Protein AF-A0A965Y3L9-F1 (afdb_monomer_lite)

Sequence (133 aa):
MTLSLSGDDLYRLLLDLVAIPSVSFSEKENEAADFIYTRLSELEYFRRNPSFLRKLPAAKGDPLQRNAVAALVKAPSGGKKTVILTGHFDVVDAEAYGPLKSLAFSPEVLTKRIGELEISKDAQSDLASGEYL

Foldseek 3Di:
DAQDPDPVSVVVVVLVLLLQQQAPPDLSLQVSQVSVLVVVCVDPQCVVVVVQWDWDQPDDPDPSSHTDIGHDDADPVRDPDDDDDDDGSHDHQQCVQPVCSVCSSPVVVCLVCSVVDPDDPVVVVVSVVVPPD

Secondary structure (DSSP, 8-state):
-PPP-SHHHHHHHHHHHHTS--BTTSTHHHHHHHHHHHHHHTSHHHHH-GGGEEEEESSTT-TT--EEEEE-PPPTT-------------B--SGGGGGGGGGTT-HHHHHHHGGGS---HHHHHHHHHS---

Radius of gyration: 18.28 Å; chains: 1; bounding box: 38×32×49 Å

Structure (mmCIF, N/CA/C/O backbone):
data_AF-A0A965Y3L9-F1
#
_entry.id   AF-A0A965Y3L9-F1
#
loop_
_atom_site.group_PDB
_atom_site.id
_atom_site.type_symbol
_atom_site.label_atom_id
_atom_site.label_alt_id
_atom_site.label_comp_id
_atom_site.label_asym_id
_atom_site.label_entity_id
_atom_site.label_seq_id
_atom_site.pdbx_PDB_ins_code
_atom_site.Cartn_x
_atom_site.Cartn_y
_atom_site.Cartn_z
_atom_site.occupancy
_atom_site.B_iso_or_equiv
_atom_site.auth_seq_id
_atom_site.auth_comp_id
_atom_site.auth_asym_id
_atom_site.auth_atom_id
_atom_site.pdbx_PDB_model_num
ATOM 1 N N . MET A 1 1 ? -6.790 -2.273 -19.357 1.00 50.22 1 MET A N 1
ATOM 2 C CA . MET A 1 1 ? -7.656 -1.440 -18.507 1.00 50.22 1 MET A CA 1
ATOM 3 C C . MET A 1 1 ? -6.864 -0.179 -18.236 1.00 50.22 1 MET A C 1
ATOM 5 O O . MET A 1 1 ? -5.683 -0.297 -17.934 1.00 50.22 1 MET A O 1
ATOM 9 N N . THR A 1 2 ? -7.431 0.998 -18.470 1.00 59.84 2 THR A N 1
ATOM 10 C CA . THR A 1 2 ? -6.758 2.256 -18.120 1.00 59.84 2 THR A CA 1
ATOM 11 C C . THR A 1 2 ? -6.999 2.489 -16.635 1.00 59.84 2 THR A C 1
ATOM 13 O O . THR A 1 2 ? -8.137 2.353 -16.193 1.00 59.84 2 THR A O 1
ATOM 16 N N . LEU A 1 3 ? -5.951 2.779 -15.860 1.00 67.94 3 LEU A N 1
ATOM 17 C CA . LEU A 1 3 ? -6.124 3.208 -14.471 1.00 67.94 3 LEU A CA 1
ATOM 18 C C . LEU A 1 3 ? -6.881 4.537 -14.495 1.00 67.94 3 LEU A C 1
ATOM 20 O O . LEU A 1 3 ? -6.431 5.500 -15.116 1.00 67.94 3 LEU A O 1
ATOM 24 N N . SER A 1 4 ? -8.059 4.549 -13.886 1.00 81.62 4 SER A N 1
ATOM 25 C CA . SER A 1 4 ? -8.841 5.759 -13.690 1.00 81.62 4 SER A CA 1
ATOM 26 C C . SER A 1 4 ? -8.342 6.468 -12.437 1.00 81.62 4 SER A C 1
ATOM 28 O O . SER A 1 4 ? -8.012 5.823 -11.444 1.00 81.62 4 SER A O 1
ATOM 30 N N . LEU A 1 5 ? -8.260 7.793 -12.509 1.00 87.75 5 LEU A N 1
ATOM 31 C CA . LEU A 1 5 ? -7.898 8.660 -11.386 1.00 87.75 5 LEU A CA 1
ATOM 32 C C . LEU A 1 5 ? -9.136 9.357 -10.805 1.00 87.75 5 LEU A C 1
ATOM 34 O O . LEU A 1 5 ? -9.013 10.393 -10.157 1.00 87.75 5 LEU A O 1
ATOM 38 N N . SER A 1 6 ? -10.334 8.835 -11.096 1.00 94.00 6 SER A N 1
ATOM 39 C CA . SER A 1 6 ? -11.562 9.306 -10.459 1.00 94.00 6 SER A CA 1
ATOM 40 C C . SER A 1 6 ? -11.513 9.021 -8.953 1.00 94.00 6 SER A C 1
ATOM 42 O O . SER A 1 6 ? -10.877 8.052 -8.530 1.00 94.00 6 SER A O 1
ATOM 44 N N . GLY A 1 7 ? -12.190 9.847 -8.150 1.00 92.44 7 GLY A N 1
ATOM 45 C CA . GLY A 1 7 ? -12.267 9.642 -6.699 1.00 92.44 7 GLY A CA 1
ATOM 46 C C . GLY A 1 7 ? -12.773 8.242 -6.345 1.00 92.44 7 GLY A C 1
ATOM 47 O O . GLY A 1 7 ? -12.127 7.539 -5.578 1.00 92.44 7 GLY A O 1
ATOM 48 N N . ASP A 1 8 ? -13.843 7.789 -7.001 1.00 93.38 8 ASP A N 1
ATOM 49 C CA . ASP A 1 8 ? -14.438 6.467 -6.774 1.00 93.38 8 ASP A CA 1
ATOM 50 C C . ASP A 1 8 ? -13.473 5.311 -7.071 1.00 93.38 8 ASP A C 1
ATOM 52 O O . ASP A 1 8 ? -13.469 4.297 -6.372 1.00 93.38 8 ASP A O 1
ATOM 56 N N . ASP A 1 9 ? -12.660 5.429 -8.122 1.00 92.44 9 ASP A N 1
ATOM 57 C CA . ASP A 1 9 ? -11.723 4.368 -8.501 1.00 92.44 9 ASP A CA 1
ATOM 58 C C . ASP A 1 9 ? -10.494 4.342 -7.590 1.00 92.44 9 ASP A C 1
ATOM 60 O O . ASP A 1 9 ? -10.002 3.261 -7.257 1.00 92.44 9 ASP A 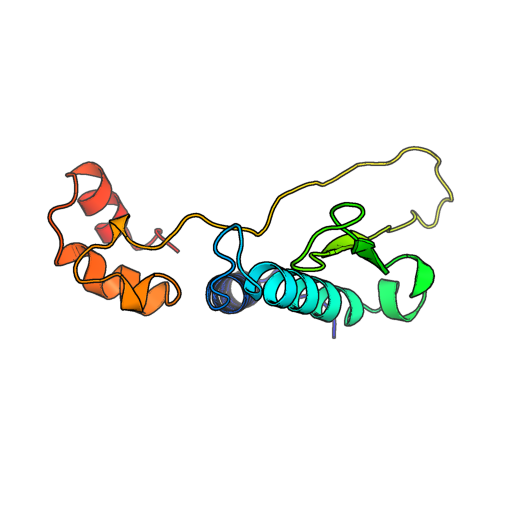O 1
ATOM 64 N N . LEU A 1 10 ? -10.029 5.514 -7.144 1.00 93.44 10 LEU A N 1
ATOM 65 C CA . LEU A 1 10 ? -8.984 5.622 -6.125 1.00 93.44 10 LEU A CA 1
ATOM 66 C C . LEU A 1 10 ? -9.469 5.081 -4.778 1.00 93.44 10 LEU A C 1
ATOM 68 O O . LEU A 1 10 ? -8.734 4.344 -4.126 1.00 93.44 10 LEU A O 1
ATOM 72 N N . TYR A 1 11 ? -10.712 5.380 -4.405 1.00 94.62 11 TYR A N 1
ATOM 73 C CA . TYR A 1 11 ? -11.342 4.880 -3.190 1.00 94.62 11 TYR A CA 1
ATOM 74 C C . TYR A 1 11 ? -11.465 3.351 -3.208 1.00 94.62 11 TYR A C 1
ATOM 76 O O . TYR A 1 11 ? -11.043 2.682 -2.270 1.00 94.62 11 TYR A O 1
ATOM 84 N N . ARG A 1 12 ? -11.933 2.755 -4.313 1.00 95.06 12 ARG A N 1
ATOM 85 C CA . ARG A 1 12 ? -11.952 1.286 -4.454 1.00 95.06 12 ARG A CA 1
ATOM 86 C C . ARG A 1 12 ? -10.554 0.677 -4.392 1.00 95.06 12 ARG A C 1
ATOM 88 O O . ARG A 1 12 ? -10.367 -0.328 -3.719 1.00 95.06 12 ARG A O 1
ATOM 95 N N . LEU A 1 13 ? -9.571 1.296 -5.051 1.00 94.62 13 LEU A N 1
ATOM 96 C CA . LEU A 1 13 ? -8.184 0.832 -4.999 1.00 94.62 13 LEU A CA 1
ATOM 97 C C . LEU A 1 13 ? -7.617 0.880 -3.571 1.00 94.62 13 LEU A C 1
ATOM 99 O O . LEU A 1 13 ? -6.898 -0.038 -3.182 1.00 94.62 13 LEU A O 1
ATOM 103 N N . LEU A 1 14 ? -7.942 1.928 -2.806 1.00 94.81 14 LEU A N 1
ATOM 104 C CA . LEU A 1 14 ? -7.597 2.043 -1.391 1.00 94.81 14 LEU A CA 1
ATOM 105 C C . LEU A 1 14 ? -8.219 0.893 -0.592 1.00 94.81 14 LEU A C 1
ATOM 107 O O . LEU A 1 14 ? -7.497 0.202 0.122 1.00 94.81 14 LEU A O 1
ATOM 111 N N . LEU A 1 15 ? -9.528 0.658 -0.735 1.00 96.94 15 LEU A N 1
ATOM 112 C CA . LEU A 1 15 ? -10.226 -0.416 -0.023 1.00 96.94 15 LEU A CA 1
ATOM 113 C C . LEU A 1 15 ? -9.648 -1.799 -0.350 1.00 96.94 15 LEU A C 1
ATOM 115 O O . LEU A 1 15 ? -9.394 -2.579 0.567 1.00 96.94 15 LEU A O 1
ATOM 119 N N . ASP A 1 16 ? -9.392 -2.084 -1.630 1.00 96.75 16 ASP A N 1
ATOM 120 C CA . ASP A 1 16 ? -8.806 -3.354 -2.072 1.00 96.75 16 ASP A CA 1
ATOM 121 C C . ASP A 1 16 ? -7.403 -3.569 -1.483 1.00 96.75 16 ASP A C 1
ATOM 123 O O . ASP A 1 16 ? -7.065 -4.679 -1.072 1.00 96.75 16 ASP A O 1
ATOM 127 N N . LEU A 1 17 ? -6.586 -2.510 -1.423 1.00 96.50 17 LEU A N 1
ATOM 128 C CA . LEU A 1 17 ? -5.243 -2.585 -0.852 1.00 96.50 17 LEU A CA 1
ATOM 129 C C . LEU A 1 17 ? -5.287 -2.783 0.670 1.00 96.50 17 LEU A C 1
ATOM 131 O O . LEU A 1 17 ? -4.568 -3.633 1.190 1.00 96.50 17 LEU A O 1
ATOM 135 N N . VAL A 1 18 ? -6.136 -2.033 1.382 1.00 96.88 18 VAL A N 1
ATOM 136 C CA . VAL A 1 18 ? -6.259 -2.112 2.851 1.00 96.88 18 VAL A CA 1
ATOM 137 C C . VAL A 1 18 ? -6.879 -3.434 3.309 1.00 96.88 18 VAL A C 1
ATOM 139 O O . VAL A 1 18 ? -6.608 -3.886 4.419 1.00 96.88 18 VAL A O 1
ATOM 142 N N . ALA A 1 19 ? -7.661 -4.103 2.460 1.00 97.44 19 ALA A N 1
ATOM 143 C CA . ALA A 1 19 ? -8.182 -5.435 2.754 1.00 97.44 19 ALA A CA 1
ATOM 144 C C . ALA A 1 19 ? -7.082 -6.505 2.905 1.00 97.44 19 ALA A C 1
ATOM 146 O O . ALA A 1 19 ? -7.357 -7.590 3.424 1.00 97.44 19 ALA A O 1
ATOM 147 N N . ILE A 1 20 ? -5.847 -6.223 2.471 1.00 98.12 20 ILE A N 1
ATOM 148 C CA . ILE A 1 20 ? -4.697 -7.113 2.630 1.00 98.12 20 ILE A CA 1
ATOM 149 C C . ILE A 1 20 ? -4.027 -6.815 3.978 1.00 98.12 20 ILE A C 1
ATOM 151 O O . ILE A 1 20 ? -3.418 -5.757 4.135 1.00 98.12 20 ILE A O 1
ATOM 155 N N . PRO A 1 21 ? -4.071 -7.739 4.954 1.00 97.06 21 PRO A N 1
ATOM 156 C CA . PRO A 1 21 ? -3.493 -7.515 6.271 1.00 97.06 21 PRO A CA 1
ATOM 157 C C . PRO A 1 21 ? -1.977 -7.726 6.257 1.00 97.06 21 PRO A C 1
ATOM 159 O O . PRO A 1 21 ? -1.476 -8.679 6.853 1.00 97.06 21 PRO A O 1
ATOM 162 N N . SER A 1 22 ? -1.243 -6.859 5.559 1.00 97.56 22 SER A N 1
ATOM 163 C CA . SER A 1 22 ? 0.213 -6.900 5.363 1.00 97.56 22 SER A CA 1
ATOM 164 C C . SER A 1 22 ? 1.005 -6.529 6.622 1.00 97.56 22 SER A C 1
ATOM 166 O O . SER A 1 22 ? 1.938 -5.732 6.581 1.00 97.56 22 SER A O 1
ATOM 168 N N . VAL A 1 23 ? 0.637 -7.103 7.767 1.00 97.69 23 VAL A N 1
ATOM 169 C CA . VAL A 1 23 ? 1.317 -6.861 9.040 1.00 97.69 23 VAL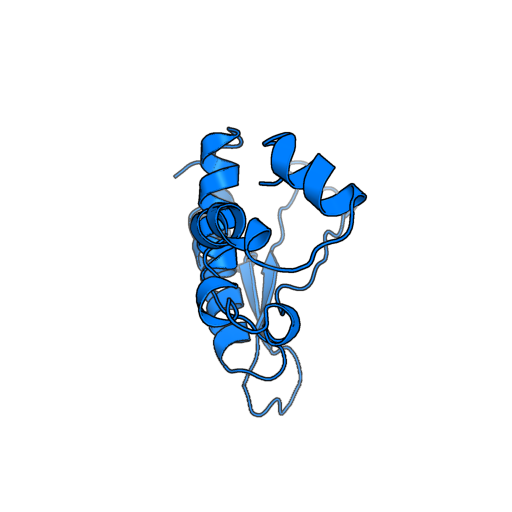 A CA 1
ATOM 170 C C . VAL A 1 23 ? 2.791 -7.244 8.908 1.00 97.69 23 VAL A C 1
ATOM 172 O O . VAL A 1 23 ? 3.097 -8.315 8.372 1.00 97.69 23 VAL A O 1
ATOM 175 N N . SER A 1 24 ? 3.701 -6.391 9.380 1.00 96.25 24 SER A N 1
ATOM 176 C CA . SER A 1 24 ? 5.143 -6.638 9.305 1.00 96.25 24 SER A CA 1
ATOM 177 C C . SER A 1 24 ? 5.507 -8.014 9.883 1.00 96.25 24 SER A C 1
ATOM 179 O O . SER A 1 24 ? 4.958 -8.448 10.897 1.00 96.25 24 SER A O 1
ATOM 181 N N . PHE A 1 25 ? 6.472 -8.687 9.254 1.00 94.31 25 PHE A N 1
ATOM 182 C CA . PHE A 1 25 ? 6.913 -10.048 9.589 1.00 94.31 25 PHE A CA 1
ATOM 183 C C . PHE A 1 25 ? 5.854 -11.132 9.352 1.00 94.31 25 PHE A C 1
ATOM 185 O O . PHE A 1 25 ? 5.851 -12.162 10.030 1.00 94.31 25 PHE A O 1
ATOM 192 N N . SER A 1 26 ? 4.988 -10.940 8.358 1.00 95.62 26 SER A N 1
ATOM 193 C CA . SER A 1 26 ? 4.019 -11.951 7.936 1.00 95.62 26 SER A CA 1
ATOM 194 C C . SER A 1 26 ? 4.128 -12.265 6.446 1.00 95.62 26 SER A C 1
ATOM 196 O O . SER A 1 26 ? 4.607 -11.466 5.639 1.00 95.62 26 SER A O 1
ATOM 198 N N . GLU A 1 27 ? 3.630 -13.436 6.052 1.00 94.75 27 GLU A N 1
ATOM 199 C CA . GLU A 1 27 ? 3.533 -13.821 4.637 1.00 94.75 27 GLU A CA 1
ATOM 200 C C . GLU A 1 27 ? 2.609 -12.883 3.839 1.00 94.75 27 GLU A C 1
ATOM 202 O O . GLU A 1 27 ? 2.744 -12.768 2.621 1.00 94.75 27 GLU A O 1
ATOM 207 N N . LYS A 1 28 ? 1.719 -12.146 4.519 1.00 97.31 28 LYS A N 1
ATOM 208 C CA . LYS A 1 28 ? 0.786 -11.194 3.903 1.00 97.31 28 LYS A CA 1
ATOM 209 C C . LYS A 1 28 ? 1.479 -9.995 3.262 1.00 97.31 28 LYS A C 1
ATOM 211 O O . LYS A 1 28 ? 0.916 -9.396 2.350 1.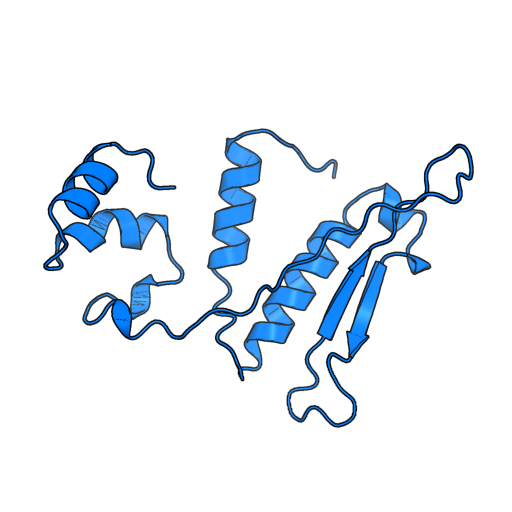00 97.31 28 LYS A O 1
ATOM 216 N N . GLU A 1 29 ? 2.715 -9.679 3.654 1.00 97.75 29 GLU A N 1
ATOM 217 C CA . GLU A 1 29 ? 3.528 -8.685 2.942 1.00 97.75 29 GLU A CA 1
ATOM 218 C C . GLU A 1 29 ? 3.725 -9.079 1.464 1.00 97.75 29 GLU A C 1
ATOM 220 O O . GLU A 1 29 ? 3.678 -8.225 0.578 1.00 97.75 29 GLU A O 1
ATOM 225 N N . ASN A 1 30 ? 3.872 -10.376 1.164 1.00 98.00 30 ASN A N 1
ATOM 226 C CA . ASN A 1 30 ? 3.962 -10.845 -0.220 1.00 98.00 30 ASN A CA 1
ATOM 227 C C . ASN A 1 30 ? 2.629 -10.754 -0.965 1.00 98.00 30 ASN A C 1
ATOM 229 O O . ASN A 1 30 ? 2.636 -10.463 -2.158 1.00 98.00 30 ASN A O 1
ATOM 233 N N . GLU A 1 31 ? 1.496 -10.943 -0.284 1.00 98.19 31 GLU A N 1
ATOM 234 C CA . GLU A 1 31 ? 0.177 -10.748 -0.899 1.00 98.19 31 GLU A CA 1
ATOM 235 C C . GLU A 1 31 ? -0.024 -9.285 -1.322 1.00 98.19 31 GLU A C 1
ATOM 237 O O . GLU A 1 31 ? -0.496 -9.025 -2.430 1.00 98.19 31 GLU A O 1
ATOM 242 N N . ALA A 1 32 ? 0.417 -8.323 -0.503 1.00 98.12 32 ALA A N 1
ATOM 243 C CA . ALA A 1 32 ? 0.395 -6.905 -0.869 1.00 98.12 32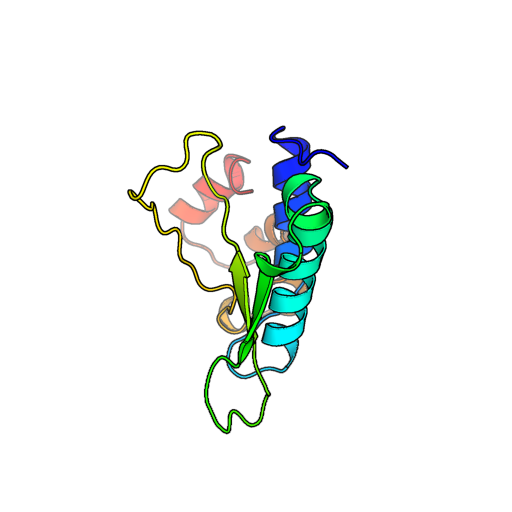 ALA A CA 1
ATOM 244 C C . ALA A 1 32 ? 1.328 -6.606 -2.054 1.00 98.12 32 ALA A C 1
ATOM 246 O O . ALA A 1 32 ? 0.937 -5.916 -3.000 1.00 98.12 32 ALA A O 1
ATOM 247 N N . ALA A 1 33 ? 2.538 -7.176 -2.059 1.00 98.19 33 ALA A N 1
ATOM 248 C CA . ALA A 1 33 ? 3.457 -7.057 -3.189 1.00 98.19 33 ALA A CA 1
ATOM 249 C C . ALA A 1 33 ? 2.855 -7.631 -4.488 1.00 98.19 33 ALA A C 1
ATOM 251 O O . ALA A 1 33 ? 2.965 -7.018 -5.554 1.00 98.19 33 ALA A O 1
ATOM 252 N N . ASP A 1 34 ? 2.186 -8.782 -4.409 1.00 98.25 34 ASP A N 1
ATOM 253 C CA . ASP A 1 34 ? 1.528 -9.432 -5.543 1.00 98.25 34 ASP A CA 1
ATOM 254 C C . ASP A 1 34 ? 0.340 -8.630 -6.063 1.00 98.25 34 ASP A C 1
ATOM 256 O O . ASP A 1 34 ? 0.186 -8.480 -7.281 1.00 98.25 34 ASP A O 1
ATOM 260 N N . PHE A 1 35 ? -0.458 -8.054 -5.165 1.00 98.12 35 PHE A N 1
ATOM 261 C CA . PHE A 1 35 ? -1.540 -7.150 -5.531 1.00 98.12 35 PHE A CA 1
ATOM 262 C C . PHE A 1 35 ? -1.004 -5.936 -6.299 1.00 98.12 35 PHE A C 1
ATOM 264 O O . PHE A 1 35 ? -1.424 -5.687 -7.431 1.00 98.12 35 PHE A O 1
ATOM 271 N N . ILE A 1 36 ? -0.012 -5.228 -5.748 1.00 97.56 36 ILE A N 1
ATOM 272 C CA . ILE A 1 36 ? 0.587 -4.043 -6.384 1.00 97.56 36 ILE A CA 1
ATOM 273 C C . ILE A 1 36 ? 1.191 -4.405 -7.748 1.00 97.56 36 ILE A C 1
ATOM 275 O O . ILE A 1 36 ? 0.946 -3.712 -8.741 1.00 97.56 36 ILE A O 1
ATOM 279 N N . TYR A 1 37 ? 1.948 -5.505 -7.827 1.00 98.31 37 TYR A N 1
ATOM 280 C CA . TYR A 1 37 ? 2.513 -5.989 -9.088 1.00 98.31 37 TYR A CA 1
ATOM 281 C C . TYR A 1 37 ? 1.414 -6.265 -10.118 1.00 98.31 37 TYR A C 1
ATOM 283 O O . TYR A 1 37 ? 1.518 -5.829 -11.265 1.00 98.31 37 TYR A O 1
ATOM 291 N N . THR A 1 38 ? 0.342 -6.945 -9.713 1.00 97.38 38 THR A N 1
ATOM 292 C CA . THR A 1 38 ? -0.774 -7.295 -10.598 1.00 97.38 38 THR A CA 1
ATOM 293 C C . THR A 1 38 ? -1.450 -6.040 -11.139 1.00 97.38 38 THR A C 1
ATOM 295 O O . THR A 1 38 ? -1.543 -5.890 -12.358 1.00 97.38 38 THR A O 1
ATOM 298 N N . ARG A 1 39 ? -1.810 -5.084 -10.274 1.00 95.75 39 ARG A N 1
ATOM 299 C CA . ARG A 1 39 ? -2.439 -3.816 -10.684 1.00 95.75 39 ARG A CA 1
ATOM 300 C C . ARG A 1 39 ? -1.563 -3.015 -11.645 1.00 95.75 39 ARG A C 1
ATOM 302 O O . ARG A 1 39 ? -2.049 -2.510 -12.656 1.00 95.75 39 ARG A O 1
ATOM 309 N N . LEU A 1 40 ? -0.254 -2.949 -11.397 1.00 96.12 40 LEU A N 1
ATOM 310 C CA . LEU A 1 40 ? 0.676 -2.297 -12.321 1.00 96.12 40 LEU A CA 1
ATOM 311 C C . LEU A 1 40 ? 0.796 -3.062 -13.646 1.00 96.12 40 LEU A C 1
ATOM 313 O O . LEU A 1 40 ? 0.845 -2.441 -14.704 1.00 96.12 40 LEU A O 1
ATOM 317 N N . SER A 1 41 ? 0.789 -4.395 -13.629 1.00 96.88 41 SER A N 1
ATOM 318 C CA . SER A 1 41 ? 0.884 -5.219 -14.845 1.00 96.88 41 SER A CA 1
ATOM 319 C C . SER A 1 41 ? -0.328 -5.078 -15.780 1.00 96.88 41 SER A C 1
ATOM 321 O O . SER A 1 41 ? -0.242 -5.356 -16.979 1.00 96.88 41 SER A O 1
ATOM 323 N N . GLU A 1 42 ? -1.466 -4.606 -15.267 1.00 94.75 42 GLU A N 1
ATOM 324 C CA . GLU A 1 42 ? -2.671 -4.342 -16.056 1.00 94.75 42 GLU A CA 1
ATOM 325 C C . GLU A 1 42 ? -2.557 -3.086 -16.932 1.00 94.75 42 GLU A C 1
ATOM 327 O O . GLU A 1 42 ? -3.290 -2.958 -17.925 1.00 94.75 42 GLU A O 1
ATOM 332 N N . LEU A 1 43 ? -1.618 -2.194 -16.602 1.00 94.75 43 LEU A N 1
ATOM 333 C CA . LEU A 1 43 ? -1.334 -0.982 -17.358 1.00 94.75 43 LEU A CA 1
ATOM 334 C C . LEU A 1 43 ? -0.711 -1.310 -18.712 1.00 94.75 43 LEU A C 1
ATOM 336 O O . LEU A 1 43 ? 0.260 -2.061 -18.817 1.00 94.75 43 LEU A O 1
ATOM 340 N N . GLU A 1 44 ? -1.207 -0.652 -19.758 1.00 94.75 44 GLU A N 1
ATOM 341 C CA . GLU A 1 44 ? -0.715 -0.827 -21.128 1.00 94.75 44 GLU A CA 1
ATOM 342 C C . GLU A 1 44 ? 0.804 -0.633 -21.239 1.00 94.75 44 GLU A C 1
ATOM 344 O O . GLU A 1 44 ? 1.480 -1.393 -21.935 1.00 94.75 44 GLU A O 1
ATOM 349 N N . TYR A 1 45 ? 1.353 0.341 -20.507 1.00 95.62 45 TYR A N 1
ATOM 350 C CA . TYR A 1 45 ? 2.787 0.604 -20.496 1.00 95.62 45 TYR A CA 1
ATOM 351 C C . TYR A 1 45 ? 3.599 -0.621 -20.045 1.00 95.62 45 TYR A C 1
ATOM 353 O O . TYR A 1 45 ? 4.562 -0.992 -20.719 1.00 95.62 45 TYR A O 1
ATOM 361 N N . PHE A 1 46 ? 3.208 -1.281 -18.950 1.00 97.06 46 PHE A N 1
ATOM 362 C CA . PHE A 1 46 ? 3.931 -2.446 -18.429 1.00 97.06 46 PHE A CA 1
ATOM 363 C C . PHE A 1 46 ? 3.637 -3.720 -19.220 1.00 97.06 46 PHE A C 1
ATOM 365 O O . PHE A 1 46 ? 4.533 -4.545 -19.365 1.00 97.06 46 PHE A O 1
ATOM 372 N N . ARG A 1 47 ? 2.464 -3.838 -19.855 1.00 96.31 47 ARG A N 1
ATOM 373 C CA . ARG A 1 47 ? 2.209 -4.908 -20.839 1.00 96.31 47 ARG A CA 1
ATOM 374 C C . ARG A 1 47 ? 3.148 -4.826 -22.040 1.00 96.31 47 ARG A C 1
ATOM 376 O O . ARG A 1 47 ? 3.613 -5.850 -22.527 1.00 96.31 47 ARG A O 1
ATOM 383 N N . ARG A 1 48 ? 3.448 -3.610 -22.509 1.00 96.75 48 ARG A N 1
ATOM 384 C CA . ARG A 1 48 ? 4.413 -3.370 -23.598 1.00 96.75 48 ARG A CA 1
ATOM 385 C C . ARG A 1 48 ? 5.869 -3.466 -23.143 1.00 96.75 48 ARG A C 1
ATOM 387 O O . ARG A 1 48 ? 6.737 -3.751 -23.959 1.00 96.75 48 ARG A O 1
ATOM 394 N N . ASN A 1 49 ? 6.137 -3.231 -21.859 1.00 96.88 49 ASN A N 1
ATOM 395 C CA . ASN A 1 49 ? 7.484 -3.202 -21.289 1.00 96.88 49 ASN A CA 1
ATOM 396 C C . ASN A 1 49 ? 7.594 -4.079 -20.023 1.00 96.88 49 ASN A C 1
ATOM 398 O O . ASN A 1 49 ? 7.945 -3.567 -18.955 1.00 96.88 49 ASN A O 1
ATOM 402 N N . PRO A 1 50 ? 7.333 -5.397 -20.102 1.00 96.94 50 PRO A N 1
ATOM 403 C CA . PRO A 1 50 ? 7.223 -6.253 -18.916 1.00 96.94 50 PRO A CA 1
ATOM 404 C C . PRO A 1 50 ? 8.526 -6.329 -18.111 1.00 96.94 50 PRO A C 1
ATOM 406 O O . PRO A 1 50 ? 8.504 -6.439 -16.891 1.00 96.94 50 PRO A O 1
ATOM 409 N N . SER A 1 51 ? 9.684 -6.168 -18.759 1.00 97.56 51 SER A N 1
ATOM 410 C CA . SER A 1 51 ? 10.989 -6.149 -18.084 1.00 97.56 51 SER A CA 1
ATOM 411 C C . SER A 1 51 ? 11.198 -4.962 -17.136 1.00 97.56 51 SER A C 1
ATOM 413 O O . SER A 1 51 ? 12.184 -4.958 -16.391 1.00 97.56 51 SER A O 1
ATOM 415 N N . PHE A 1 52 ? 10.339 -3.939 -17.204 1.00 97.94 52 PHE A N 1
ATOM 416 C CA . PHE A 1 52 ? 10.379 -2.753 -16.347 1.00 97.94 52 PHE A CA 1
ATOM 417 C C . PHE A 1 52 ? 9.459 -2.839 -15.127 1.00 97.94 52 PHE A C 1
ATOM 419 O O . PHE A 1 52 ? 9.440 -1.892 -14.347 1.00 97.94 52 PHE A O 1
ATOM 426 N N . LEU A 1 53 ? 8.751 -3.952 -14.932 1.00 98.56 53 LEU A N 1
ATOM 427 C CA . LEU A 1 53 ? 8.004 -4.243 -13.713 1.00 98.56 53 LEU A CA 1
ATOM 428 C C . LEU A 1 53 ? 8.542 -5.536 -13.096 1.00 98.56 53 LEU A C 1
ATOM 430 O O . LEU A 1 53 ? 8.540 -6.588 -13.736 1.00 98.56 53 LEU A O 1
ATOM 434 N N . ARG A 1 54 ? 9.051 -5.467 -11.866 1.00 98.19 54 ARG A N 1
ATOM 435 C CA . ARG A 1 54 ? 9.757 -6.584 -11.225 1.00 98.19 54 ARG A CA 1
ATOM 436 C C . ARG A 1 54 ? 9.356 -6.736 -9.767 1.00 98.19 54 ARG A C 1
ATOM 438 O O . ARG A 1 54 ? 9.247 -5.743 -9.056 1.00 98.19 54 ARG A O 1
ATOM 445 N N . LYS A 1 55 ? 9.241 -7.989 -9.329 1.00 97.69 55 LYS A N 1
ATOM 446 C CA . LYS A 1 55 ? 9.372 -8.363 -7.920 1.00 97.69 55 LYS A CA 1
ATOM 447 C C . LYS A 1 55 ? 10.848 -8.618 -7.636 1.00 97.69 55 LYS A C 1
ATOM 449 O O . LYS A 1 55 ? 11.493 -9.374 -8.365 1.00 97.69 55 LYS A O 1
ATOM 454 N N . LEU A 1 56 ? 11.391 -7.927 -6.646 1.00 96.88 56 LEU A N 1
ATOM 455 C CA . LEU A 1 56 ? 12.779 -8.042 -6.216 1.00 96.88 56 LEU A CA 1
ATOM 456 C C . LEU A 1 56 ? 12.792 -8.630 -4.804 1.00 96.88 56 LEU A C 1
ATOM 458 O O . LEU A 1 56 ? 12.054 -8.116 -3.967 1.00 96.88 56 LEU A O 1
ATOM 462 N N . PRO A 1 57 ? 13.629 -9.636 -4.499 1.00 96.38 57 PRO A N 1
ATOM 463 C CA . PRO A 1 57 ? 13.778 -10.112 -3.128 1.00 96.38 57 PRO A CA 1
ATOM 464 C C . PRO A 1 57 ? 14.135 -8.954 -2.191 1.00 96.38 57 PRO A C 1
ATOM 466 O O . PRO A 1 57 ? 15.077 -8.209 -2.471 1.00 96.38 57 PRO A O 1
ATOM 469 N N . ALA A 1 58 ? 13.394 -8.806 -1.094 1.00 91.94 58 ALA A N 1
ATOM 470 C CA . ALA A 1 58 ? 13.581 -7.726 -0.130 1.00 91.94 58 ALA A CA 1
ATOM 471 C C . ALA A 1 58 ? 14.952 -7.820 0.558 1.00 91.94 58 ALA A C 1
ATOM 473 O O . ALA A 1 58 ? 15.640 -6.815 0.728 1.00 91.94 58 ALA A O 1
ATOM 474 N N . ALA A 1 59 ? 15.380 -9.039 0.899 1.00 91.88 59 ALA A N 1
ATOM 475 C CA . ALA A 1 59 ? 16.706 -9.312 1.437 1.00 91.88 59 ALA A CA 1
ATOM 476 C C . ALA A 1 59 ? 17.190 -10.721 1.064 1.00 91.88 59 ALA A C 1
ATOM 478 O O . ALA A 1 59 ? 16.409 -11.657 0.876 1.00 91.88 59 ALA A O 1
ATOM 479 N N . LYS A 1 60 ? 18.514 -10.894 0.983 1.00 94.50 60 LYS A N 1
ATOM 480 C CA . LYS A 1 60 ? 19.124 -12.215 0.801 1.00 94.50 60 LYS A CA 1
ATOM 481 C C . LYS A 1 60 ? 18.900 -13.058 2.059 1.00 94.50 60 LYS A C 1
ATOM 483 O O . LYS A 1 60 ? 19.328 -12.660 3.136 1.00 94.50 60 LYS A O 1
ATOM 488 N N . GLY A 1 61 ? 18.311 -14.241 1.895 1.00 94.81 61 GLY A N 1
ATOM 489 C CA . GLY A 1 61 ? 18.048 -15.159 3.007 1.00 94.81 61 GLY A CA 1
ATOM 490 C C . GLY A 1 61 ? 16.837 -14.778 3.859 1.00 94.81 61 GLY A C 1
ATOM 491 O O . GLY A 1 61 ? 16.724 -15.281 4.971 1.00 94.81 61 GLY A O 1
ATOM 492 N N . ASP A 1 62 ? 15.952 -13.907 3.360 1.00 95.56 62 ASP A N 1
ATOM 493 C CA . ASP A 1 62 ? 14.682 -13.625 4.027 1.00 95.56 62 ASP A CA 1
ATOM 494 C C . ASP A 1 62 ? 13.851 -14.921 4.147 1.00 95.56 62 ASP A C 1
ATOM 496 O O . ASP A 1 62 ? 13.488 -15.491 3.110 1.00 95.56 62 ASP A O 1
ATOM 500 N N . PRO A 1 63 ? 13.544 -15.403 5.369 1.00 95.50 63 PRO A N 1
ATOM 501 C CA . PRO A 1 63 ? 12.784 -16.636 5.563 1.00 95.50 63 PRO A CA 1
ATOM 502 C C . PRO A 1 63 ? 11.362 -16.554 5.001 1.00 95.50 63 PRO A C 1
ATOM 504 O O . PRO A 1 63 ? 10.817 -17.576 4.595 1.00 95.50 63 PRO A O 1
ATOM 507 N N . LEU A 1 64 ? 10.786 -15.350 4.931 1.00 96.31 64 LEU A N 1
ATOM 508 C CA . LEU A 1 64 ? 9.454 -15.106 4.373 1.00 96.31 64 LEU A CA 1
ATOM 509 C C . LEU A 1 64 ? 9.493 -14.860 2.859 1.00 96.31 64 LEU A C 1
ATOM 511 O O . LEU A 1 64 ? 8.449 -14.695 2.234 1.00 96.31 64 LEU A O 1
ATOM 515 N N . GLN A 1 65 ? 10.693 -14.813 2.263 1.00 96.69 65 GLN A N 1
ATOM 516 C CA . GLN A 1 65 ? 10.910 -14.552 0.838 1.00 96.69 65 GLN A CA 1
ATOM 517 C C . GLN A 1 65 ? 10.147 -13.310 0.353 1.00 96.69 65 GLN A C 1
ATOM 519 O O . GLN A 1 65 ? 9.516 -13.331 -0.707 1.00 96.69 65 GLN A O 1
ATOM 524 N N . ARG A 1 66 ? 10.151 -12.236 1.156 1.00 97.00 66 ARG A N 1
ATOM 525 C CA . ARG A 1 66 ? 9.381 -11.028 0.846 1.00 97.00 66 ARG A CA 1
ATOM 526 C C . ARG A 1 66 ? 9.924 -10.338 -0.390 1.00 97.00 66 ARG A C 1
ATOM 528 O O . ARG A 1 66 ? 11.125 -10.389 -0.668 1.00 97.00 66 ARG A O 1
ATOM 535 N N . ASN A 1 67 ? 9.039 -9.678 -1.126 1.00 97.25 67 ASN A N 1
ATOM 536 C CA . ASN A 1 67 ? 9.376 -8.992 -2.364 1.00 97.25 67 ASN A CA 1
ATOM 537 C C . ASN A 1 67 ? 9.081 -7.498 -2.274 1.00 97.25 67 ASN A C 1
ATOM 539 O O . ASN A 1 67 ? 7.988 -7.106 -1.890 1.00 97.25 67 ASN A O 1
ATOM 543 N N . ALA A 1 68 ? 10.013 -6.668 -2.735 1.00 97.00 68 ALA A N 1
ATOM 544 C CA . ALA A 1 68 ? 9.727 -5.296 -3.128 1.00 97.00 68 ALA A CA 1
ATOM 545 C C . ALA A 1 68 ? 9.213 -5.263 -4.576 1.00 97.00 68 ALA A C 1
ATOM 547 O O . ALA A 1 68 ? 9.664 -6.041 -5.424 1.00 97.00 68 ALA A O 1
ATOM 548 N N . VAL A 1 69 ? 8.315 -4.328 -4.890 1.00 98.19 69 VAL A N 1
ATOM 549 C CA . VAL A 1 69 ? 7.856 -4.089 -6.265 1.00 98.19 69 VAL A CA 1
ATOM 550 C C . VAL A 1 69 ? 8.595 -2.888 -6.843 1.00 98.19 69 VAL A C 1
ATOM 552 O O . VAL A 1 69 ? 8.542 -1.789 -6.298 1.00 98.19 69 VAL A O 1
ATOM 555 N N . ALA A 1 70 ? 9.277 -3.093 -7.967 1.00 98.25 70 ALA A N 1
ATOM 556 C CA . ALA A 1 70 ? 9.981 -2.050 -8.699 1.00 98.25 70 ALA A CA 1
ATOM 557 C C . ALA A 1 70 ? 9.354 -1.854 -10.081 1.00 98.25 70 ALA A C 1
ATOM 559 O O . ALA A 1 70 ? 9.203 -2.808 -10.848 1.00 98.25 70 ALA A O 1
ATOM 560 N N . ALA A 1 71 ? 9.037 -0.604 -10.412 1.00 98.00 71 ALA A N 1
ATOM 561 C CA . ALA A 1 71 ? 8.389 -0.220 -11.658 1.00 98.00 71 ALA A CA 1
ATOM 562 C C . ALA A 1 71 ? 9.121 0.972 -12.294 1.00 98.00 71 ALA A C 1
ATOM 564 O O . ALA A 1 71 ? 9.347 1.988 -11.641 1.00 98.00 71 ALA A O 1
ATOM 565 N N . LEU A 1 72 ? 9.501 0.858 -13.569 1.00 97.25 72 LEU A N 1
ATOM 566 C CA . LEU A 1 72 ? 10.221 1.902 -14.303 1.00 97.25 72 LEU A CA 1
ATOM 567 C C . LEU A 1 72 ? 9.430 2.376 -15.524 1.00 97.25 72 LEU A C 1
ATOM 569 O O . LEU A 1 72 ? 9.263 1.644 -16.500 1.00 97.25 72 LEU A O 1
ATOM 573 N N . VAL A 1 73 ? 9.043 3.649 -15.523 1.00 95.44 73 VAL A N 1
ATOM 574 C CA . VAL A 1 73 ? 8.484 4.320 -16.701 1.00 95.44 73 VAL A CA 1
ATOM 575 C C . VAL A 1 73 ? 9.559 5.194 -17.341 1.00 95.44 73 VAL A C 1
ATOM 577 O O . VAL A 1 73 ? 10.135 6.063 -16.691 1.00 95.44 73 VAL A O 1
ATOM 580 N N . LYS A 1 74 ? 9.856 4.959 -18.621 1.00 94.75 74 LYS A N 1
ATOM 581 C CA . LYS A 1 74 ? 10.792 5.765 -19.404 1.00 94.75 74 LYS A CA 1
ATOM 582 C C . LYS A 1 74 ? 10.025 6.833 -20.166 1.00 94.75 74 LYS A C 1
ATOM 584 O O . LYS A 1 74 ? 9.044 6.535 -20.845 1.00 94.75 74 LYS A O 1
ATOM 589 N N . ALA A 1 75 ? 10.513 8.068 -20.094 1.00 90.56 75 ALA A N 1
ATOM 590 C CA . ALA A 1 75 ? 9.995 9.143 -20.923 1.00 90.56 75 ALA A CA 1
ATOM 591 C C . ALA A 1 75 ? 10.221 8.813 -22.413 1.00 90.56 75 ALA A C 1
ATOM 593 O O . ALA A 1 75 ? 11.328 8.389 -22.768 1.00 90.56 75 ALA A O 1
ATOM 594 N N . PRO A 1 76 ? 9.240 9.067 -23.300 1.00 85.75 76 PRO A N 1
ATOM 595 C CA . PRO A 1 76 ? 9.396 8.839 -24.739 1.00 85.75 76 PRO A CA 1
ATOM 596 C C . PRO A 1 76 ? 10.595 9.577 -25.351 1.00 85.75 76 PRO A C 1
ATOM 598 O O . PRO A 1 76 ? 11.194 9.105 -26.309 1.00 85.75 76 PRO A O 1
ATOM 601 N N . SER A 1 77 ? 10.980 10.715 -24.766 1.00 86.31 77 SER A N 1
ATOM 602 C CA . SER A 1 77 ? 12.110 11.545 -25.197 1.00 86.31 77 SER A CA 1
ATOM 603 C C . SER A 1 77 ? 13.496 10.980 -24.851 1.00 86.31 77 SER A C 1
ATOM 605 O O . SER A 1 77 ? 14.498 11.589 -25.217 1.00 86.31 77 SER A O 1
ATOM 607 N N . GLY A 1 78 ? 13.593 9.847 -24.139 1.00 82.69 78 GLY A N 1
ATOM 608 C CA . GLY A 1 78 ? 14.879 9.202 -23.832 1.00 82.69 78 GLY A CA 1
ATOM 609 C C . GLY A 1 78 ? 15.757 9.963 -22.826 1.00 82.69 78 GLY A C 1
ATOM 610 O O . GLY A 1 78 ? 16.979 9.809 -22.825 1.00 82.69 78 GLY A O 1
ATOM 611 N N . GLY A 1 79 ? 15.154 10.800 -21.976 1.00 85.44 79 GLY A N 1
ATOM 612 C CA . GLY A 1 79 ? 15.865 11.588 -20.966 1.00 85.44 79 GLY A CA 1
ATOM 613 C C . GLY A 1 79 ? 16.572 10.743 -19.895 1.00 85.44 79 GLY A C 1
ATOM 614 O O . GLY A 1 79 ? 16.152 9.636 -19.572 1.00 85.44 79 GLY A O 1
ATOM 615 N N . LYS A 1 80 ? 17.647 11.296 -19.314 1.00 87.44 80 LYS A N 1
ATOM 616 C CA . LYS A 1 80 ? 18.452 10.654 -18.250 1.00 87.44 80 LYS A CA 1
ATOM 617 C C . LYS A 1 80 ? 18.060 11.061 -16.823 1.00 87.44 80 LYS A C 1
ATOM 619 O O . LYS A 1 80 ? 18.608 10.519 -15.870 1.00 87.44 80 LYS A O 1
ATOM 624 N N . LYS A 1 81 ? 17.171 12.048 -16.668 1.00 93.75 81 LYS A N 1
ATOM 625 C CA . LYS A 1 81 ? 16.675 12.483 -15.354 1.00 93.75 81 LYS A CA 1
ATOM 626 C C . LYS A 1 81 ? 15.598 11.508 -14.880 1.00 93.75 81 LYS A C 1
ATOM 628 O O . LYS A 1 81 ? 14.681 11.211 -15.640 1.00 93.75 81 LYS A O 1
ATOM 633 N N . THR A 1 82 ? 15.699 11.073 -13.629 1.00 94.44 82 THR A N 1
ATOM 634 C CA . THR A 1 82 ? 14.791 10.093 -13.022 1.00 94.44 82 THR A CA 1
ATOM 635 C C . THR A 1 82 ? 14.173 10.686 -11.765 1.00 94.44 82 THR A C 1
ATOM 637 O O . THR A 1 82 ? 14.891 11.215 -10.921 1.00 94.44 82 THR A O 1
ATOM 640 N N . VAL A 1 83 ? 12.851 10.579 -11.640 1.00 95.62 83 VA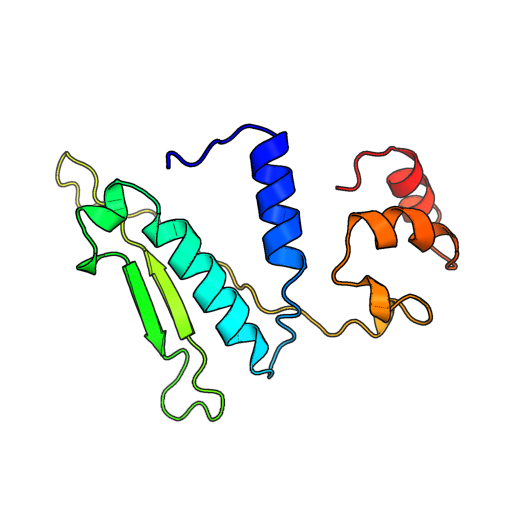L A N 1
ATOM 641 C CA . VAL A 1 83 ? 12.136 10.808 -10.379 1.00 95.62 83 VAL A CA 1
ATOM 642 C C . VAL A 1 83 ? 11.932 9.449 -9.723 1.00 95.62 83 VAL A C 1
ATOM 644 O O . VAL A 1 83 ? 11.491 8.512 -10.387 1.00 95.62 83 VAL A O 1
ATOM 647 N N . ILE A 1 84 ? 12.280 9.337 -8.443 1.00 96.31 84 ILE A N 1
ATOM 648 C CA . ILE A 1 84 ? 12.077 8.119 -7.657 1.00 96.31 84 ILE A CA 1
ATOM 649 C C . ILE A 1 84 ? 10.906 8.364 -6.713 1.00 96.31 84 ILE A C 1
ATOM 651 O O . ILE A 1 84 ? 10.930 9.310 -5.930 1.00 96.31 84 ILE A O 1
ATOM 655 N N . LEU A 1 85 ? 9.901 7.496 -6.800 1.00 97.12 85 LEU A N 1
ATOM 656 C CA . LEU A 1 85 ? 8.821 7.391 -5.828 1.00 97.12 85 LEU A CA 1
ATOM 657 C C . LEU A 1 85 ? 9.055 6.110 -5.033 1.00 97.12 85 LEU A C 1
ATOM 659 O O . LEU A 1 85 ? 9.309 5.059 -5.621 1.00 97.12 85 LEU A O 1
ATOM 663 N N . THR A 1 86 ? 9.014 6.210 -3.710 1.00 95.81 86 THR A N 1
ATOM 664 C CA . THR A 1 86 ? 9.239 5.083 -2.805 1.00 95.81 86 THR A CA 1
ATOM 665 C C . THR A 1 86 ? 8.237 5.136 -1.664 1.00 95.81 86 THR A C 1
ATOM 667 O O . THR A 1 86 ? 7.822 6.21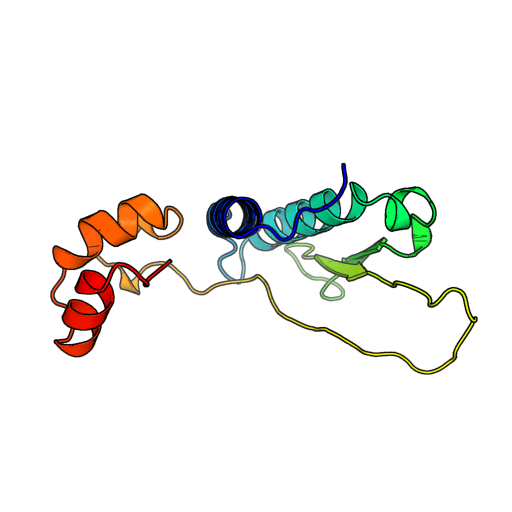4 -1.247 1.00 95.81 86 THR A O 1
ATOM 670 N N . GLY A 1 87 ? 7.874 3.965 -1.162 1.00 94.94 87 GLY A N 1
ATOM 671 C CA . GLY A 1 87 ? 6.986 3.772 -0.027 1.00 94.94 87 GLY A CA 1
ATOM 672 C C . GLY A 1 87 ? 7.115 2.340 0.477 1.00 94.94 87 GLY A C 1
ATOM 673 O O . GLY A 1 87 ? 7.762 1.512 -0.167 1.00 94.94 87 GLY A O 1
ATOM 674 N N . HIS A 1 88 ? 6.515 2.068 1.626 1.00 95.81 88 HIS A N 1
ATOM 675 C CA . HIS A 1 88 ? 6.356 0.722 2.157 1.00 95.81 88 HIS A CA 1
ATOM 676 C C . HIS A 1 88 ? 4.862 0.377 2.174 1.00 95.81 88 HIS A C 1
ATOM 678 O O . HIS A 1 88 ? 4.017 1.271 2.111 1.00 95.81 88 HIS A O 1
ATOM 684 N N . PHE A 1 89 ? 4.544 -0.912 2.168 1.00 96.12 89 PHE A N 1
ATOM 685 C CA . PHE A 1 89 ? 3.166 -1.417 2.148 1.00 96.12 89 PHE A CA 1
ATOM 686 C C . PHE A 1 89 ? 2.921 -2.449 3.252 1.00 96.12 89 PHE A C 1
ATOM 688 O O . PHE A 1 89 ? 1.871 -3.085 3.270 1.00 96.12 89 PHE A O 1
ATOM 695 N N . ASP A 1 90 ? 3.885 -2.636 4.152 1.00 96.56 90 ASP A N 1
ATOM 696 C CA . ASP A 1 90 ? 3.665 -3.318 5.417 1.00 96.56 90 ASP A CA 1
ATOM 697 C C . ASP A 1 90 ? 3.016 -2.367 6.428 1.00 96.56 90 ASP A C 1
ATOM 699 O O . ASP A 1 90 ? 3.180 -1.144 6.363 1.00 96.56 90 ASP A O 1
ATOM 703 N N . VAL A 1 91 ? 2.267 -2.941 7.361 1.00 97.06 91 VAL A N 1
ATOM 704 C CA . VAL A 1 91 ? 1.547 -2.206 8.402 1.00 97.06 91 VAL A CA 1
ATOM 705 C C . VAL A 1 91 ? 1.847 -2.775 9.783 1.00 97.06 91 VAL A C 1
ATOM 707 O O . VAL A 1 91 ? 2.326 -3.898 9.933 1.00 97.06 91 VAL A O 1
ATOM 710 N N . VAL A 1 92 ? 1.545 -1.997 10.817 1.00 96.44 92 VAL A N 1
ATOM 711 C CA . VAL A 1 92 ? 1.566 -2.489 12.198 1.00 96.44 92 VAL A CA 1
ATOM 712 C C . VAL A 1 92 ? 0.405 -3.453 12.453 1.00 96.44 92 VAL A C 1
ATOM 714 O O . VAL A 1 92 ? -0.531 -3.557 11.656 1.00 96.44 92 VAL A O 1
ATOM 717 N N . ASP A 1 93 ? 0.462 -4.171 13.573 1.00 94.69 93 ASP A N 1
ATOM 718 C CA . ASP A 1 93 ? -0.652 -5.012 13.994 1.00 94.69 93 ASP A CA 1
ATOM 719 C C . ASP A 1 93 ? -1.920 -4.197 14.319 1.00 94.69 93 ASP A C 1
ATOM 721 O O . ASP A 1 93 ? -1.922 -2.973 14.459 1.00 94.69 93 ASP A O 1
ATOM 725 N N . ALA A 1 94 ? -3.036 -4.915 14.420 1.00 95.75 94 ALA A N 1
ATOM 726 C CA . ALA A 1 94 ? -4.352 -4.340 14.655 1.00 95.75 94 ALA A CA 1
ATOM 727 C C . ALA A 1 94 ? -4.726 -4.242 16.150 1.00 95.75 94 ALA A C 1
ATOM 729 O O . ALA A 1 94 ? -5.890 -3.986 16.463 1.00 95.75 94 ALA A O 1
ATOM 730 N N . GLU A 1 95 ? -3.796 -4.471 17.087 1.00 95.00 95 GLU A N 1
ATOM 731 C CA . GLU A 1 95 ? -4.126 -4.544 18.522 1.00 95.00 95 GLU A CA 1
ATOM 732 C C . GLU A 1 95 ? -4.673 -3.219 19.066 1.00 95.00 95 GLU A C 1
ATOM 734 O O . GLU A 1 95 ? -5.528 -3.217 19.953 1.00 95.00 95 GLU A O 1
ATOM 739 N N . ALA A 1 96 ? -4.250 -2.090 18.488 1.00 90.06 96 ALA A N 1
ATOM 740 C CA . ALA A 1 96 ? -4.707 -0.756 18.875 1.00 90.06 96 ALA A CA 1
ATOM 741 C C . ALA A 1 96 ? -6.231 -0.557 18.738 1.00 90.06 96 ALA A C 1
ATOM 743 O O . ALA A 1 96 ? -6.797 0.305 19.406 1.00 90.06 96 ALA A O 1
ATOM 744 N N . TYR A 1 97 ? -6.911 -1.369 17.922 1.00 91.88 97 TYR A N 1
ATOM 745 C CA . TYR A 1 97 ? -8.366 -1.317 17.755 1.00 91.88 97 TYR A CA 1
ATOM 746 C C . TYR A 1 97 ? -9.143 -2.073 18.845 1.00 91.88 97 TYR A C 1
ATOM 748 O O . TYR A 1 97 ? -10.375 -2.028 18.859 1.00 91.88 97 TYR A O 1
ATOM 756 N N . GLY A 1 98 ? -8.460 -2.788 19.749 1.00 93.75 98 GLY A N 1
ATOM 757 C CA . GLY A 1 98 ? -9.076 -3.483 20.879 1.00 93.75 98 GLY A CA 1
ATOM 758 C C . GLY A 1 98 ? -10.244 -4.392 20.452 1.00 93.75 98 GLY A C 1
ATOM 759 O O . GLY A 1 98 ? -10.046 -5.285 19.622 1.00 93.75 98 GLY A O 1
ATOM 760 N N . PRO A 1 99 ? -11.477 -4.179 20.958 1.00 95.62 99 PRO A N 1
ATOM 761 C CA . PRO A 1 99 ? -12.654 -4.964 20.565 1.00 95.62 99 PRO A CA 1
ATOM 762 C C . PRO A 1 99 ? -12.969 -4.963 19.059 1.00 95.62 99 PRO A C 1
ATOM 764 O O . PRO A 1 99 ? -13.655 -5.868 18.584 1.00 95.62 99 PRO A O 1
ATOM 767 N N . LEU A 1 100 ? -12.485 -3.969 18.305 1.00 96.69 100 LEU A N 1
ATOM 768 C CA . LEU A 1 100 ? -12.724 -3.819 16.865 1.00 96.69 100 LEU A CA 1
ATOM 769 C C . LEU A 1 100 ? -11.569 -4.332 15.995 1.00 96.69 100 LEU A C 1
ATOM 771 O O . LEU A 1 100 ? -11.599 -4.153 14.781 1.00 96.69 100 LEU A O 1
ATOM 775 N N . LYS A 1 101 ? -10.571 -5.009 16.576 1.00 96.19 101 LYS A N 1
ATOM 776 C CA . LYS A 1 101 ? -9.404 -5.560 15.864 1.00 96.19 101 LYS A CA 1
ATOM 777 C C . LYS A 1 101 ? -9.748 -6.342 14.595 1.00 96.19 101 LYS A C 1
ATOM 779 O O . LYS A 1 101 ? -9.056 -6.216 13.589 1.00 96.19 101 LYS A O 1
ATOM 784 N N . SER A 1 102 ? -10.820 -7.133 14.617 1.00 96.50 102 SER A N 1
ATOM 785 C CA . SER A 1 102 ? -11.254 -7.920 13.453 1.00 96.50 102 SER A CA 1
ATOM 786 C C . SER A 1 102 ? -11.711 -7.071 12.261 1.00 96.50 102 SER A C 1
ATOM 788 O O . SER A 1 102 ? -11.851 -7.605 11.166 1.00 96.50 102 SER A O 1
ATOM 790 N N . LEU A 1 103 ? -11.932 -5.768 12.457 1.00 97.25 103 LEU A N 1
ATOM 791 C CA . LEU A 1 103 ? -12.378 -4.818 11.440 1.00 97.25 103 LEU A CA 1
ATOM 792 C C . LEU A 1 103 ? -11.248 -3.930 10.905 1.00 97.25 103 LEU A C 1
ATOM 794 O O . LEU A 1 103 ? -11.501 -3.123 10.017 1.00 97.25 103 LEU A O 1
ATOM 798 N N . ALA A 1 104 ? -10.017 -4.063 11.412 1.00 96.12 104 ALA A N 1
ATOM 799 C CA . ALA A 1 104 ? -8.891 -3.186 11.067 1.00 96.12 104 ALA A CA 1
ATOM 800 C C . ALA A 1 104 ? -8.598 -3.102 9.557 1.00 96.12 104 ALA A C 1
ATOM 802 O O . ALA A 1 104 ? -8.124 -2.081 9.072 1.00 96.12 104 ALA A O 1
ATOM 803 N N . PHE A 1 105 ? -8.933 -4.159 8.817 1.00 97.19 105 PHE A N 1
ATOM 804 C CA . PHE A 1 105 ? -8.752 -4.279 7.366 1.00 97.19 105 PHE A CA 1
ATOM 805 C C . PHE A 1 105 ? -10.085 -4.165 6.608 1.00 97.19 105 PHE A C 1
ATOM 807 O O . PHE A 1 105 ? -10.275 -4.726 5.534 1.00 97.19 105 PHE A O 1
ATOM 814 N N . SER A 1 106 ? -11.069 -3.488 7.200 1.00 97.50 106 SER A N 1
ATOM 815 C CA . SER A 1 106 ? -12.382 -3.218 6.609 1.00 97.50 106 SER A CA 1
ATOM 816 C C . SER A 1 106 ? -12.766 -1.759 6.870 1.00 97.50 106 SER A C 1
ATOM 818 O O . SER A 1 106 ? -13.633 -1.509 7.712 1.00 97.50 106 SER A O 1
ATOM 820 N N . PRO A 1 107 ? -12.132 -0.794 6.169 1.00 95.31 107 PRO A N 1
ATOM 821 C CA . PRO A 1 107 ? -12.190 0.630 6.510 1.00 95.31 107 PRO A CA 1
ATOM 822 C C . PRO A 1 107 ? -13.611 1.156 6.678 1.00 95.31 107 PRO A C 1
ATOM 824 O O . PRO A 1 107 ? -13.926 1.764 7.690 1.00 95.31 107 PRO A O 1
ATOM 827 N N . GLU A 1 108 ? -14.517 0.834 5.756 1.00 96.19 108 GLU A N 1
ATOM 828 C CA . GLU A 1 108 ? -15.902 1.314 5.824 1.00 96.19 108 GLU A CA 1
ATOM 829 C C . GLU A 1 108 ? -16.668 0.799 7.047 1.00 96.19 108 GLU A C 1
ATOM 831 O O . GLU A 1 108 ? -17.485 1.512 7.633 1.00 96.19 108 GLU A O 1
ATOM 836 N N . VAL A 1 109 ? -16.446 -0.464 7.419 1.00 96.81 109 VAL A N 1
ATOM 837 C CA . VAL A 1 109 ? -17.109 -1.083 8.574 1.00 96.81 109 VAL A CA 1
ATOM 838 C C . VAL A 1 109 ? -16.492 -0.556 9.863 1.00 96.81 109 VAL A C 1
ATOM 840 O O . VAL A 1 109 ? -17.217 -0.257 10.810 1.00 96.81 109 VAL A O 1
ATOM 843 N N . LEU A 1 110 ? -15.168 -0.404 9.880 1.00 95.81 110 LEU A N 1
ATOM 844 C CA . LEU A 1 110 ? -14.430 0.175 10.988 1.00 95.81 110 LEU A CA 1
ATOM 845 C C . LEU A 1 110 ? -14.869 1.617 11.245 1.00 95.81 110 LEU A C 1
ATOM 847 O O . LEU A 1 110 ? -15.259 1.915 12.366 1.00 95.81 110 LEU A O 1
ATOM 851 N N . THR A 1 111 ? -14.910 2.479 10.227 1.00 94.44 111 THR A N 1
ATOM 852 C CA . THR A 1 111 ? -15.342 3.880 10.354 1.00 94.44 111 THR A CA 1
ATOM 853 C C . THR A 1 111 ? -16.753 3.983 10.934 1.00 94.44 111 THR A C 1
ATOM 855 O O . THR A 1 111 ? -17.002 4.800 11.812 1.00 94.44 111 THR A O 1
ATOM 858 N N . LYS A 1 112 ? -17.679 3.093 10.553 1.00 94.31 112 LYS A N 1
ATOM 859 C CA . LYS A 1 112 ? -19.038 3.069 11.133 1.00 94.31 112 LYS A CA 1
ATOM 860 C C . LYS A 1 112 ? -19.071 2.681 12.614 1.00 94.31 112 LYS A C 1
ATOM 862 O O . LYS A 1 112 ? -20.016 3.053 13.304 1.00 94.31 112 LYS A O 1
ATOM 867 N N . ARG A 1 113 ? -18.088 1.911 13.089 1.00 95.19 113 ARG A N 1
ATOM 868 C CA . ARG A 1 113 ? -18.066 1.329 14.441 1.00 95.19 113 ARG A CA 1
ATOM 869 C C . ARG A 1 113 ? -17.032 1.947 15.373 1.00 95.19 113 ARG A C 1
ATOM 871 O O . ARG A 1 113 ? -17.135 1.753 16.575 1.00 95.19 113 ARG A O 1
ATOM 878 N N . ILE A 1 114 ? -16.061 2.706 14.869 1.00 93.00 114 ILE A N 1
ATOM 879 C CA . ILE A 1 114 ? -14.954 3.237 15.677 1.00 93.00 114 ILE A CA 1
ATOM 880 C C . ILE A 1 114 ? -15.442 4.174 16.792 1.00 93.00 114 ILE A C 1
ATOM 882 O O . ILE A 1 114 ? -14.827 4.231 17.852 1.00 93.00 114 ILE A O 1
ATOM 886 N N . GLY A 1 115 ? -16.599 4.821 16.604 1.00 91.06 115 GLY A N 1
ATOM 887 C CA . GLY A 1 115 ? -17.276 5.608 17.639 1.00 91.06 115 GLY A CA 1
ATOM 888 C C . GLY A 1 115 ? -17.794 4.798 18.840 1.00 91.06 115 GLY A C 1
ATOM 889 O O . GLY A 1 115 ? -18.206 5.396 19.827 1.00 91.06 115 GLY A O 1
ATOM 890 N N . GLU A 1 116 ? -17.774 3.461 18.785 1.00 92.00 116 GLU A N 1
ATOM 891 C CA . GLU A 1 116 ? -18.037 2.581 19.937 1.00 92.00 116 GLU A CA 1
ATOM 892 C C . GLU A 1 116 ? -16.872 2.577 20.947 1.00 92.00 116 GLU A C 1
ATOM 894 O O . GLU A 1 116 ? -17.057 2.168 22.094 1.00 92.00 116 GLU A O 1
ATOM 899 N N . LEU A 1 117 ? -15.672 3.003 20.531 1.00 90.75 117 LEU A N 1
ATOM 900 C CA . LEU A 1 117 ? -14.489 3.096 21.385 1.00 90.75 117 LEU A CA 1
ATOM 901 C C . LEU A 1 117 ? -14.383 4.473 22.049 1.00 90.75 117 LEU A C 1
ATOM 903 O O . LEU A 1 117 ? -14.882 5.480 21.548 1.00 90.75 117 LEU A O 1
ATOM 907 N N . GLU A 1 118 ? -13.658 4.533 23.166 1.00 91.50 118 GLU A N 1
ATOM 908 C CA . GLU A 1 118 ? -13.284 5.806 23.776 1.00 91.50 118 GLU A CA 1
ATOM 909 C C . GLU A 1 118 ? -12.182 6.474 22.938 1.00 91.50 118 GLU A C 1
ATOM 911 O O . GLU A 1 118 ? -11.003 6.131 23.027 1.00 91.50 118 GLU A O 1
ATOM 916 N N . ILE A 1 119 ? -12.587 7.414 22.084 1.00 91.56 119 ILE A N 1
ATOM 917 C CA . ILE A 1 119 ? -11.703 8.184 21.200 1.00 91.56 119 ILE A CA 1
ATOM 918 C C . ILE A 1 119 ? -11.631 9.656 21.629 1.00 91.56 119 ILE A C 1
ATOM 920 O O . ILE A 1 119 ? -12.555 10.187 22.254 1.00 91.56 119 ILE A O 1
ATOM 924 N N . SER A 1 120 ? -10.527 10.330 21.288 1.00 94.25 120 SER A N 1
ATOM 925 C CA . SER A 1 120 ? -10.315 11.745 21.620 1.00 94.25 120 SER A CA 1
ATOM 926 C C . SER A 1 120 ? -11.379 12.648 20.982 1.00 94.25 120 SER A C 1
ATOM 928 O O . SER A 1 120 ? -11.984 12.300 19.970 1.00 94.25 120 SER A O 1
ATOM 930 N N . LYS A 1 121 ? -11.590 13.846 21.542 1.00 95.44 121 LYS A N 1
ATOM 931 C CA . LYS A 1 121 ? -12.540 14.822 20.976 1.00 95.44 121 LYS A CA 1
ATOM 932 C C . LYS A 1 121 ? -12.213 15.187 19.527 1.00 95.44 121 LYS A C 1
ATOM 934 O O . LYS A 1 121 ? -13.128 15.320 18.721 1.00 95.44 121 LYS A O 1
ATOM 939 N N . ASP A 1 122 ? -10.927 15.296 19.204 1.00 95.00 122 ASP A N 1
ATOM 940 C CA . ASP A 1 122 ? -10.474 15.587 17.843 1.00 95.00 122 ASP A CA 1
ATOM 941 C C . ASP A 1 122 ? -10.856 14.445 16.891 1.00 95.00 122 ASP A C 1
ATOM 943 O O . ASP A 1 122 ? -11.431 14.700 15.839 1.00 95.00 122 ASP A O 1
ATOM 947 N N . ALA A 1 123 ? -10.657 13.187 17.303 1.00 92.56 123 ALA A N 1
ATOM 948 C CA . ALA A 1 123 ? -11.059 12.021 16.516 1.00 92.56 123 ALA A CA 1
ATOM 949 C C . ALA A 1 123 ? -12.587 11.908 16.357 1.00 92.56 123 ALA A C 1
ATOM 951 O O . ALA A 1 123 ? -13.064 11.502 15.302 1.00 92.56 123 ALA A O 1
ATOM 952 N N . GLN A 1 124 ? -13.372 12.296 17.369 1.00 93.50 124 GLN A N 1
ATOM 953 C CA . GLN A 1 124 ? -14.836 12.358 17.249 1.00 93.50 124 GLN A CA 1
ATOM 954 C C . GLN A 1 124 ? -15.273 13.411 16.226 1.00 93.50 124 GLN A C 1
ATOM 956 O O . GLN A 1 124 ? -16.178 13.155 15.435 1.00 93.50 124 GLN A O 1
ATOM 961 N N . SER A 1 125 ? -14.638 14.588 16.240 1.00 94.44 125 SER A N 1
ATOM 962 C CA . SER A 1 125 ? -14.924 15.655 15.276 1.00 94.44 125 SER A CA 1
ATOM 963 C C . SER A 1 125 ? -14.550 15.244 13.854 1.00 94.44 125 SER A C 1
ATOM 965 O O . SER A 1 125 ? -15.302 15.527 12.926 1.00 94.44 125 SER A O 1
ATOM 967 N N . ASP A 1 126 ? -13.407 14.581 13.692 1.00 93.56 126 ASP A N 1
ATOM 968 C CA . ASP A 1 126 ? -12.935 14.082 12.403 1.00 93.56 126 ASP A CA 1
ATOM 969 C C . ASP A 1 126 ? -13.874 12.998 11.855 1.00 93.56 126 ASP A C 1
ATOM 971 O O . ASP A 1 126 ? -14.368 13.105 10.736 1.00 93.56 126 ASP A O 1
ATOM 975 N N . LEU A 1 127 ? -14.264 12.032 12.693 1.00 93.56 127 LEU A N 1
ATOM 976 C CA . LEU A 1 127 ? -15.241 11.005 12.332 1.00 93.56 127 LEU A CA 1
ATOM 977 C C . LEU A 1 127 ? -16.596 11.601 11.915 1.00 93.56 127 LEU A C 1
ATOM 979 O O . LEU A 1 127 ? -17.205 11.148 10.947 1.00 93.56 127 LEU A O 1
ATOM 983 N N . ALA A 1 128 ? -17.072 12.621 12.635 1.00 92.94 128 ALA A N 1
ATOM 984 C CA . ALA A 1 128 ? -18.337 13.291 12.338 1.00 92.94 128 ALA A CA 1
ATOM 985 C C . ALA A 1 128 ? -18.299 14.128 11.048 1.00 92.94 128 ALA A C 1
ATOM 987 O O . ALA A 1 128 ? -19.362 14.445 10.512 1.00 92.94 128 ALA A O 1
ATOM 988 N N . SER A 1 129 ? -17.109 14.484 10.548 1.00 94.69 129 SER A N 1
ATOM 989 C CA . SER A 1 129 ? -16.963 15.237 9.297 1.00 94.69 129 SER A CA 1
ATOM 990 C C . SER A 1 129 ? -17.392 14.428 8.071 1.00 94.69 129 SER A C 1
ATOM 992 O O . SER A 1 129 ? -17.857 15.007 7.094 1.00 94.69 129 SER A O 1
ATOM 994 N N . GLY A 1 130 ? -17.268 13.097 8.137 1.00 91.38 130 GLY A N 1
ATOM 995 C CA . GLY A 1 130 ? -17.483 12.204 6.999 1.00 91.38 130 GLY A CA 1
ATOM 996 C C . GLY A 1 130 ? -16.308 12.133 6.017 1.00 91.38 130 GLY A C 1
ATOM 997 O O . GLY A 1 130 ? -16.381 11.349 5.080 1.00 91.38 130 GLY A O 1
ATOM 998 N N . GLU A 1 131 ? -15.224 12.875 6.256 1.00 88.81 131 GLU A N 1
ATOM 999 C CA . GLU A 1 131 ? -14.052 12.994 5.369 1.00 88.81 131 GLU A CA 1
ATOM 1000 C C . GLU A 1 131 ? -12.873 12.109 5.826 1.00 88.81 131 GLU A C 1
ATOM 1002 O O . GLU A 1 131 ? -11.711 12.392 5.543 1.00 88.81 131 GLU A O 1
ATOM 1007 N N . TYR A 1 132 ? -13.161 11.051 6.590 1.00 84.31 132 TYR A N 1
ATOM 1008 C CA . TYR A 1 132 ? -12.132 10.174 7.161 1.00 84.31 132 TYR A CA 1
ATOM 1009 C C . TYR A 1 132 ? -11.537 9.178 6.148 1.00 84.31 132 TYR A C 1
ATOM 1011 O O . TYR A 1 132 ? -10.406 8.725 6.334 1.00 84.31 132 TYR A O 1
ATOM 1019 N N . LEU A 1 133 ? -12.292 8.808 5.104 1.00 84.56 133 LEU A N 1
ATOM 1020 C CA . LEU A 1 133 ? -11.874 7.874 4.047 1.00 84.56 133 LEU A CA 1
ATOM 1021 C C . LEU A 1 133 ? -11.924 8.522 2.662 1.00 84.56 133 LEU A C 1
ATOM 1023 O O . LEU A 1 133 ? -12.852 9.326 2.435 1.00 84.56 133 LEU A O 1
#

pLDDT: mean 93.99, std 6.32, range [50.22, 98.56]